Protein AF-A0A087UDL0-F1 (afdb_monomer_lite)

Foldseek 3Di:
DPPPPVVVVVVVVVVVVVVVVVVVVVPVPPPPPVPPDDDPVNVVVVVVLVVLLVVLLVVLVVVCVVDDLVVSLVVLVVVLVVLVVVLPDDDPDPVVNVVSVSNNVSSVVNNLVSLLVSLVVPDDPPCSCVSNVVVVVVVVVVVVVVVVVVVVVVVVVVVVVD

Structure (mmCIF, N/CA/C/O backbone):
data_AF-A0A087UDL0-F1
#
_entry.id   AF-A0A087UDL0-F1
#
loop_
_atom_site.group_PDB
_atom_site.id
_atom_site.type_symbol
_atom_site.label_atom_id
_atom_site.label_alt_id
_atom_site.label_comp_id
_atom_site.label_asym_id
_atom_site.label_entity_id
_atom_site.label_seq_id
_atom_site.pdbx_PDB_ins_code
_atom_site.Cartn_x
_atom_site.Cartn_y
_atom_site.Cartn_z
_atom_site.occupancy
_atom_site.B_iso_or_equiv
_atom_site.auth_seq_id
_atom_site.auth_comp_id
_atom_site.auth_asym_id
_atom_site.auth_atom_id
_atom_site.pdbx_PDB_model_num
ATOM 1 N N . MET A 1 1 ? 21.764 12.942 52.357 1.00 50.78 1 MET A N 1
ATOM 2 C CA . MET A 1 1 ? 22.623 12.146 51.448 1.00 50.78 1 MET A CA 1
ATOM 3 C C . MET A 1 1 ? 21.872 11.722 50.168 1.00 50.78 1 MET A C 1
ATOM 5 O O . MET A 1 1 ? 21.946 10.566 49.786 1.00 50.78 1 MET A O 1
ATOM 9 N N . LEU A 1 2 ? 21.151 12.624 49.479 1.00 52.97 2 LEU A N 1
ATOM 10 C CA . LEU A 1 2 ? 20.375 12.290 48.257 1.00 52.97 2 LEU A CA 1
ATOM 11 C C . LEU A 1 2 ? 20.671 13.213 47.058 1.00 52.97 2 LEU A C 1
ATOM 13 O O . LEU A 1 2 ? 20.045 13.107 46.009 1.00 52.97 2 LEU A O 1
ATOM 17 N N . THR A 1 3 ? 21.676 14.081 47.168 1.00 55.69 3 THR A N 1
ATOM 18 C CA . THR A 1 3 ? 22.076 15.005 46.101 1.00 55.69 3 THR A CA 1
ATOM 19 C C . THR A 1 3 ? 22.967 14.446 44.972 1.00 55.69 3 THR A C 1
ATOM 21 O O . THR A 1 3 ? 23.082 15.159 43.977 1.00 55.69 3 THR A O 1
ATOM 24 N N . PRO A 1 4 ? 23.555 13.222 44.983 1.00 55.09 4 PRO A N 1
ATOM 25 C CA . PRO A 1 4 ? 24.380 12.800 43.842 1.00 55.09 4 PRO A CA 1
ATOM 26 C C . PRO A 1 4 ? 23.596 12.193 42.656 1.00 55.09 4 PRO A C 1
ATOM 28 O O . PRO A 1 4 ? 24.140 12.128 41.556 1.00 55.09 4 PRO A O 1
ATOM 31 N N . LEU A 1 5 ? 22.329 11.778 42.817 1.00 55.06 5 LEU A N 1
ATOM 32 C CA . LEU A 1 5 ? 21.579 11.075 41.751 1.00 55.06 5 LEU A CA 1
ATOM 33 C C . LEU A 1 5 ? 20.960 12.000 40.686 1.00 55.06 5 LEU A C 1
ATOM 35 O O . LEU A 1 5 ? 20.881 11.623 39.518 1.00 55.06 5 LEU A O 1
ATOM 39 N N . ILE A 1 6 ? 20.590 13.234 41.042 1.00 56.34 6 ILE A N 1
ATOM 40 C CA . ILE A 1 6 ? 20.041 14.210 40.079 1.00 56.34 6 ILE A CA 1
ATOM 41 C C . ILE A 1 6 ? 21.145 14.748 39.147 1.00 56.34 6 ILE A C 1
ATOM 43 O O . ILE A 1 6 ? 20.889 15.046 37.978 1.00 56.34 6 ILE A O 1
ATOM 47 N N . ALA A 1 7 ? 22.398 14.794 39.617 1.00 55.59 7 ALA A N 1
ATOM 48 C CA . ALA A 1 7 ? 23.543 15.202 38.802 1.00 55.59 7 ALA A CA 1
ATOM 49 C C . ALA A 1 7 ? 23.859 14.192 37.678 1.00 55.59 7 ALA A C 1
ATOM 51 O O . ALA A 1 7 ? 24.141 14.594 36.551 1.00 55.59 7 ALA A O 1
ATOM 52 N N . GLN A 1 8 ? 23.739 12.885 37.942 1.00 56.81 8 GLN A N 1
ATOM 53 C CA . GLN A 1 8 ? 24.014 11.824 36.958 1.00 56.81 8 GLN A CA 1
ATOM 54 C C . GLN A 1 8 ? 22.934 11.732 35.860 1.00 56.81 8 GLN A C 1
ATOM 56 O O . GLN A 1 8 ? 23.250 11.476 34.696 1.00 56.81 8 GLN A O 1
ATOM 61 N N . GLY A 1 9 ? 21.667 12.011 36.193 1.00 56.41 9 GLY A N 1
ATOM 62 C CA . GLY A 1 9 ? 20.570 12.048 35.216 1.00 56.41 9 GLY A CA 1
ATOM 63 C C . GLY A 1 9 ? 20.725 13.165 34.174 1.00 56.41 9 GLY A C 1
ATOM 64 O O . GLY A 1 9 ? 20.527 12.930 32.979 1.00 56.41 9 GLY A O 1
ATOM 65 N N . ARG A 1 10 ? 21.166 14.363 34.596 1.00 54.00 10 ARG A N 1
ATOM 66 C CA . ARG A 1 10 ? 21.447 15.477 33.668 1.00 54.00 10 ARG A CA 1
ATOM 67 C C . ARG A 1 10 ? 22.642 15.202 32.763 1.00 54.00 10 ARG A C 1
ATOM 69 O O . ARG A 1 10 ? 22.602 15.623 31.615 1.00 54.00 10 ARG A O 1
ATOM 76 N N . LEU A 1 11 ? 23.663 14.476 33.224 1.00 55.88 11 LEU A N 1
ATOM 77 C CA . LEU A 1 11 ? 24.819 14.132 32.387 1.00 55.88 11 LEU A CA 1
ATOM 78 C C . LEU A 1 11 ? 24.466 13.102 31.306 1.00 55.88 11 LEU A C 1
ATOM 80 O O . LEU A 1 11 ? 24.912 13.242 30.169 1.00 55.88 11 LEU A O 1
ATOM 84 N N . LYS A 1 12 ? 23.608 12.116 31.610 1.00 58.50 12 LYS A N 1
ATOM 85 C CA . LYS A 1 12 ? 23.140 11.152 30.600 1.00 58.50 12 LYS A CA 1
ATOM 86 C C . LYS A 1 12 ? 22.236 11.820 29.564 1.00 58.50 12 LYS A C 1
ATOM 88 O O . LYS A 1 12 ? 22.389 11.555 28.375 1.00 58.50 12 LYS A O 1
ATOM 93 N N . SER A 1 13 ? 21.357 12.729 29.996 1.00 60.81 13 SER A N 1
ATOM 94 C CA . SER A 1 13 ? 20.557 13.542 29.077 1.00 60.81 13 SER A CA 1
ATOM 95 C C . SER A 1 13 ? 21.434 14.477 28.253 1.00 60.81 13 SER A C 1
ATOM 97 O O . SER A 1 13 ? 21.204 14.561 27.061 1.00 60.81 13 SER A O 1
ATOM 99 N N . ALA A 1 14 ? 22.452 15.117 28.841 1.00 60.94 14 ALA A N 1
ATOM 100 C CA . ALA A 1 14 ? 23.380 16.006 28.141 1.00 60.94 14 ALA A CA 1
ATOM 101 C C . ALA A 1 14 ? 24.215 15.267 27.088 1.00 60.94 14 ALA A C 1
ATOM 103 O O . ALA A 1 14 ? 24.332 15.752 25.974 1.00 60.94 14 ALA A O 1
ATOM 104 N N . ASN A 1 15 ? 24.721 14.063 27.378 1.00 66.38 15 ASN A N 1
ATOM 105 C CA . ASN A 1 15 ? 25.373 13.225 26.362 1.00 66.38 15 ASN A CA 1
ATOM 106 C C . ASN A 1 15 ? 24.384 12.723 25.301 1.00 66.38 15 ASN A C 1
ATOM 108 O O . ASN A 1 15 ? 24.763 12.540 24.148 1.00 66.38 15 ASN A O 1
ATOM 112 N N . THR A 1 16 ? 23.118 12.532 25.684 1.00 66.81 16 THR A N 1
ATOM 113 C CA . THR A 1 16 ? 22.048 12.133 24.766 1.00 66.81 16 THR A CA 1
ATOM 114 C C . THR A 1 16 ? 21.698 13.270 23.799 1.00 66.81 16 THR A C 1
ATOM 116 O O . THR A 1 16 ? 21.771 13.112 22.587 1.00 66.81 16 THR A O 1
ATOM 119 N N . VAL A 1 17 ? 21.410 14.467 24.312 1.00 66.56 17 VAL A N 1
ATOM 120 C CA . VAL A 1 17 ? 21.171 15.638 23.462 1.00 66.56 17 VAL A CA 1
ATOM 121 C C . VAL A 1 17 ? 22.422 16.061 22.708 1.00 66.56 17 VAL A C 1
ATOM 123 O O . VAL A 1 17 ? 22.288 16.496 21.581 1.00 66.56 17 VAL A O 1
ATOM 126 N N . ASN A 1 18 ? 23.630 15.870 23.243 1.00 65.94 18 ASN A N 1
ATOM 127 C CA . ASN A 1 18 ? 24.849 16.152 22.491 1.00 65.94 18 ASN A CA 1
ATOM 128 C C . ASN A 1 18 ? 25.040 15.185 21.322 1.00 65.94 18 ASN A C 1
ATOM 130 O O . ASN A 1 18 ? 25.526 15.636 20.297 1.00 65.94 18 ASN A O 1
ATOM 134 N N . TRP A 1 19 ? 24.653 13.902 21.398 1.00 61.12 19 TRP A N 1
ATOM 135 C CA . TRP A 1 19 ? 24.676 13.065 20.189 1.00 61.12 19 TRP A CA 1
ATOM 136 C C . TRP A 1 19 ? 23.570 13.459 19.210 1.00 61.12 19 TRP A C 1
ATOM 138 O O . TRP A 1 19 ? 23.852 13.512 18.025 1.00 61.12 19 TRP A O 1
ATOM 148 N N . PHE A 1 20 ? 22.367 13.822 19.672 1.00 62.16 20 PHE A N 1
ATOM 149 C CA . PHE A 1 20 ? 21.296 14.309 18.789 1.00 62.16 20 PHE A CA 1
ATOM 150 C C . PHE A 1 20 ? 21.641 15.647 18.111 1.00 62.16 20 PHE A C 1
ATOM 152 O O . PHE A 1 20 ? 21.410 15.810 16.914 1.00 62.16 20 PHE A O 1
ATOM 159 N N . LEU A 1 21 ? 22.224 16.597 18.847 1.00 64.00 21 LEU A N 1
ATOM 160 C CA . LEU A 1 21 ? 22.693 17.882 18.325 1.00 64.00 21 LEU A CA 1
ATOM 161 C C . LEU A 1 21 ? 23.908 17.683 17.414 1.00 64.00 21 LEU A C 1
ATOM 163 O O . LEU A 1 21 ? 23.943 18.266 16.344 1.00 64.00 21 LEU A O 1
ATOM 167 N N . ASN A 1 22 ? 24.841 16.786 17.752 1.00 61.44 22 ASN A N 1
ATOM 168 C CA . ASN A 1 22 ? 25.969 16.429 16.881 1.00 61.44 22 ASN A CA 1
ATOM 169 C C . ASN A 1 22 ? 25.519 15.620 15.646 1.00 61.44 22 ASN A C 1
ATOM 171 O O . ASN A 1 22 ? 26.208 15.638 14.637 1.00 61.44 22 ASN A O 1
ATOM 175 N N . THR A 1 23 ? 24.369 14.939 15.687 1.00 59.69 23 THR A N 1
ATOM 176 C CA . THR A 1 23 ? 23.722 14.318 14.515 1.00 59.69 23 THR A CA 1
ATOM 177 C C . THR A 1 23 ? 22.974 15.346 13.664 1.00 59.69 23 THR A C 1
ATOM 179 O O . THR A 1 23 ? 22.949 15.199 12.449 1.00 59.69 23 THR A O 1
ATOM 182 N N . SER A 1 24 ? 22.421 16.403 14.267 1.00 52.59 24 SER A N 1
ATOM 183 C CA . SER A 1 24 ? 21.773 17.495 13.524 1.00 52.59 24 SER A CA 1
ATOM 184 C C . SER A 1 24 ? 22.810 18.430 12.885 1.00 52.59 24 SER A C 1
ATOM 186 O O . SER A 1 24 ? 22.694 18.763 11.717 1.00 52.59 24 SER A O 1
ATOM 188 N N . GLU A 1 25 ? 23.890 18.767 13.598 1.00 55.75 25 GLU A N 1
ATOM 189 C CA . GLU A 1 25 ? 24.943 19.679 13.122 1.00 55.75 25 GLU A CA 1
ATOM 190 C C . GLU A 1 25 ? 25.930 18.998 12.151 1.00 55.75 25 GLU A C 1
ATOM 192 O O . GLU A 1 25 ? 26.425 19.632 11.219 1.00 55.75 25 GLU A O 1
ATOM 197 N N . LYS A 1 26 ? 26.154 17.675 12.261 1.00 41.91 26 LYS A N 1
ATOM 198 C CA . LYS A 1 26 ? 26.885 16.908 11.224 1.00 41.91 26 LYS A CA 1
ATOM 199 C C . LYS A 1 26 ? 26.074 16.647 9.953 1.00 41.91 26 LYS A C 1
ATOM 201 O O . LYS A 1 26 ? 26.639 16.134 8.984 1.00 41.91 26 LYS A O 1
ATOM 206 N N . ASN A 1 27 ? 24.808 17.054 9.924 1.00 50.81 27 ASN A N 1
ATOM 207 C CA . ASN A 1 27 ? 23.990 17.032 8.717 1.00 50.81 27 ASN A CA 1
ATOM 208 C C . ASN A 1 27 ? 23.892 18.384 7.998 1.00 50.81 27 ASN A C 1
ATOM 210 O O . ASN A 1 27 ? 23.297 18.425 6.931 1.00 50.81 27 ASN A O 1
ATOM 214 N N . ASP A 1 28 ? 24.566 19.437 8.480 1.00 51.72 28 ASP A N 1
ATOM 215 C CA . ASP A 1 28 ? 24.584 20.742 7.791 1.00 51.72 28 ASP A CA 1
ATOM 216 C C . ASP A 1 28 ? 25.938 21.088 7.134 1.00 51.72 28 ASP A C 1
ATOM 218 O O . ASP A 1 28 ? 26.093 22.129 6.496 1.00 51.72 28 ASP A O 1
ATOM 222 N N . THR A 1 29 ? 26.933 20.196 7.222 1.00 44.78 29 THR A N 1
ATOM 223 C CA . THR A 1 29 ? 28.183 20.267 6.423 1.00 44.78 29 THR A CA 1
ATOM 224 C C . THR A 1 29 ? 28.634 18.931 5.830 1.00 44.78 29 THR A C 1
ATOM 226 O O . THR A 1 29 ? 29.724 18.827 5.267 1.00 44.78 29 THR A O 1
ATOM 229 N N . SER A 1 30 ? 27.761 17.927 5.825 1.00 44.59 30 SER A N 1
ATOM 230 C CA . SER A 1 30 ? 27.640 17.140 4.607 1.00 44.59 30 SER A CA 1
ATOM 231 C C . SER A 1 30 ? 26.676 17.927 3.727 1.00 44.59 30 SER A C 1
ATOM 233 O O . SER A 1 30 ? 25.598 18.313 4.165 1.00 44.59 30 SER A O 1
ATOM 235 N N . LYS A 1 31 ? 27.025 18.182 2.462 1.00 44.44 31 LYS A N 1
ATOM 236 C CA . LYS A 1 31 ? 25.942 18.173 1.480 1.00 44.44 31 LYS A CA 1
ATOM 237 C C . LYS A 1 31 ? 25.208 16.874 1.775 1.00 44.44 31 LYS A C 1
ATOM 239 O O . LYS A 1 31 ? 25.882 15.845 1.739 1.00 44.44 31 LYS A O 1
ATOM 244 N N . GLU A 1 32 ? 23.911 16.878 2.059 1.00 42.50 32 GLU A N 1
ATOM 245 C CA . GLU A 1 32 ? 23.179 15.655 1.777 1.00 42.50 32 GLU A CA 1
ATOM 246 C C . GLU A 1 32 ? 23.545 15.328 0.318 1.00 42.50 32 GLU A C 1
ATOM 248 O O . GLU A 1 32 ? 23.268 16.149 -0.573 1.00 42.50 32 GLU A O 1
ATOM 253 N N . PRO A 1 33 ? 24.231 14.205 0.019 1.00 45.62 33 PRO A N 1
ATOM 254 C CA . PRO A 1 33 ? 24.500 13.846 -1.372 1.00 45.62 33 PRO A CA 1
ATOM 255 C C . PRO A 1 33 ? 23.180 13.620 -2.142 1.00 45.62 33 PRO A C 1
ATOM 257 O O . PRO A 1 33 ? 23.190 13.426 -3.351 1.00 45.62 33 PRO A O 1
ATOM 260 N N . CYS A 1 34 ? 22.048 13.710 -1.438 1.00 50.34 34 CYS A N 1
ATOM 261 C CA . CYS A 1 34 ? 20.682 13.481 -1.857 1.00 50.34 34 CYS A CA 1
ATOM 262 C C . CYS A 1 34 ? 19.977 14.712 -2.456 1.00 50.34 34 CYS A C 1
ATOM 264 O O . CYS A 1 34 ? 19.105 14.527 -3.292 1.00 50.34 34 CYS A O 1
ATOM 266 N N . LEU A 1 35 ? 20.315 15.955 -2.073 1.00 50.94 35 LEU A N 1
ATOM 267 C CA . LEU A 1 35 ? 19.614 17.158 -2.582 1.00 50.94 35 LEU A CA 1
ATOM 268 C C . LEU A 1 35 ? 20.460 17.996 -3.551 1.00 50.94 35 LEU A C 1
ATOM 270 O O . LEU A 1 35 ? 20.006 19.001 -4.087 1.00 50.94 35 LEU A O 1
ATOM 274 N N . SER A 1 36 ? 21.714 17.606 -3.785 1.00 51.53 36 SER A N 1
ATOM 275 C CA . SER A 1 36 ? 22.647 18.397 -4.596 1.00 51.53 36 SER A CA 1
ATOM 276 C C . SER A 1 36 ? 22.798 17.920 -6.045 1.00 51.53 36 SER A C 1
ATOM 278 O O . SER A 1 36 ? 23.593 18.494 -6.786 1.00 51.53 36 SER A O 1
ATOM 280 N N . SER A 1 37 ? 22.007 16.935 -6.485 1.00 54.94 37 SER A N 1
ATOM 281 C CA . SER A 1 37 ? 21.841 16.562 -7.902 1.00 54.94 37 SER A CA 1
ATOM 282 C C . SER A 1 37 ? 20.559 15.746 -8.151 1.00 54.94 37 SER A C 1
ATOM 284 O O . SER A 1 37 ? 20.602 14.801 -8.927 1.00 54.94 37 SER A O 1
ATOM 286 N N . MET A 1 38 ? 19.417 16.079 -7.527 1.00 52.53 38 MET A N 1
ATOM 287 C CA . MET A 1 38 ? 18.151 15.563 -8.072 1.00 52.53 38 MET A CA 1
ATOM 288 C C . MET A 1 38 ? 17.926 16.250 -9.412 1.00 52.53 38 MET A C 1
ATOM 290 O O . MET A 1 38 ? 17.785 17.475 -9.476 1.00 52.53 38 MET A O 1
ATOM 294 N N . SER A 1 39 ? 17.950 15.469 -10.487 1.00 76.38 39 SER A N 1
ATOM 295 C CA . SER A 1 39 ? 17.574 15.971 -11.803 1.00 76.38 39 SER A CA 1
ATOM 296 C C . SER A 1 39 ? 16.169 16.566 -11.705 1.00 76.38 39 SER A C 1
ATOM 298 O O . SER A 1 39 ? 15.308 16.012 -11.018 1.00 76.38 39 SER A O 1
ATOM 300 N N . GLN A 1 40 ? 15.907 17.682 -12.394 1.00 80.69 40 GLN A N 1
ATOM 301 C CA . GLN A 1 40 ? 14.570 18.289 -12.424 1.00 80.69 40 GLN A CA 1
ATOM 302 C C . GLN A 1 40 ? 13.495 17.240 -12.764 1.00 80.69 40 GLN A C 1
ATOM 304 O O . GLN A 1 40 ? 12.395 17.294 -12.225 1.00 80.69 40 GLN A O 1
ATOM 309 N N . ASN A 1 41 ? 13.847 16.244 -13.580 1.00 81.31 41 ASN A N 1
ATOM 310 C CA . ASN A 1 41 ? 12.970 15.143 -13.960 1.00 81.31 41 ASN A CA 1
ATOM 311 C C . ASN A 1 41 ? 12.654 14.198 -12.786 1.00 81.31 41 ASN A C 1
ATOM 313 O O . ASN A 1 41 ? 11.494 13.859 -12.590 1.00 81.31 41 ASN A O 1
ATOM 317 N N . GLU A 1 42 ? 13.636 13.842 -11.955 1.00 81.06 42 GLU A N 1
ATOM 318 C CA . GLU A 1 42 ? 13.430 12.967 -10.785 1.00 81.06 42 GLU A CA 1
ATOM 319 C C . GLU A 1 42 ? 12.540 13.639 -9.733 1.00 81.06 42 GLU A C 1
ATOM 321 O O . GLU A 1 42 ? 11.673 13.012 -9.126 1.00 81.06 42 GLU A O 1
ATOM 326 N N . PHE A 1 43 ? 12.708 14.950 -9.548 1.00 84.44 43 PHE A N 1
ATOM 327 C CA . PHE A 1 43 ? 11.839 15.723 -8.667 1.00 84.44 43 PHE A CA 1
ATOM 328 C C . PHE A 1 43 ? 10.402 15.793 -9.202 1.00 84.44 43 PHE A C 1
ATOM 330 O O . PHE A 1 43 ? 9.447 15.588 -8.449 1.00 84.44 43 PHE A O 1
ATOM 337 N N . ILE A 1 44 ? 10.239 16.041 -10.506 1.00 85.56 44 ILE A N 1
ATOM 338 C CA . ILE A 1 44 ? 8.929 16.066 -11.171 1.00 85.56 44 ILE A CA 1
ATOM 339 C C . ILE A 1 44 ? 8.230 14.706 -11.036 1.00 85.56 44 ILE A C 1
ATOM 341 O O . ILE A 1 44 ? 7.032 14.683 -10.781 1.00 85.56 44 ILE A O 1
ATOM 345 N N . GLU A 1 45 ? 8.940 13.582 -11.144 1.00 84.38 45 GLU A N 1
ATOM 346 C CA . GLU A 1 45 ? 8.361 12.236 -11.008 1.00 84.38 45 GLU A CA 1
ATOM 347 C C . GLU A 1 45 ? 7.837 11.948 -9.590 1.00 84.38 45 GLU A C 1
ATOM 349 O O . GLU A 1 45 ? 6.746 11.390 -9.416 1.00 84.38 45 GLU A O 1
ATOM 354 N N . ILE A 1 46 ? 8.565 12.383 -8.559 1.00 84.12 46 ILE A N 1
ATOM 355 C CA . ILE A 1 46 ? 8.134 12.249 -7.159 1.00 84.12 46 ILE A CA 1
ATOM 356 C C . ILE A 1 46 ? 6.929 13.148 -6.871 1.00 84.12 46 ILE A C 1
ATOM 358 O O . ILE A 1 46 ? 5.962 12.717 -6.231 1.00 84.12 46 ILE A O 1
ATOM 362 N N . LEU A 1 47 ? 6.955 14.388 -7.367 1.00 87.38 47 LEU A N 1
ATOM 363 C CA . LEU A 1 47 ? 5.819 15.302 -7.269 1.00 87.38 47 LEU A CA 1
ATOM 364 C C . LEU A 1 47 ? 4.594 14.787 -8.022 1.00 87.38 47 LEU A C 1
ATOM 366 O O . LEU A 1 47 ? 3.475 14.912 -7.524 1.00 87.38 47 LEU A O 1
ATOM 370 N N . TRP A 1 48 ? 4.799 14.212 -9.204 1.00 82.88 48 TRP A N 1
ATOM 371 C CA . TRP A 1 48 ? 3.746 13.637 -10.030 1.00 82.88 48 TRP A CA 1
ATOM 372 C C . TRP A 1 48 ? 3.056 12.490 -9.298 1.00 82.88 48 TRP A C 1
ATOM 374 O O . TRP A 1 48 ? 1.834 12.474 -9.175 1.00 82.88 48 TRP A O 1
ATOM 384 N N . THR A 1 49 ? 3.844 11.590 -8.714 1.00 82.25 49 THR A N 1
ATOM 385 C CA . THR A 1 49 ? 3.330 10.476 -7.911 1.00 82.25 49 THR A CA 1
ATOM 386 C C . THR A 1 49 ? 2.568 10.978 -6.678 1.00 82.25 49 THR A C 1
ATOM 388 O O . THR A 1 49 ? 1.471 10.507 -6.399 1.00 82.25 49 THR A O 1
ATOM 391 N N . SER A 1 50 ? 3.086 11.994 -5.981 1.00 85.50 50 SER A N 1
ATOM 392 C CA . SER A 1 50 ? 2.445 12.545 -4.773 1.00 85.50 50 SER A CA 1
ATOM 393 C C . SER A 1 50 ? 1.170 13.344 -5.082 1.00 85.50 50 SER A C 1
ATOM 395 O O . SER A 1 50 ? 0.210 13.319 -4.314 1.00 85.50 50 SER A O 1
ATOM 397 N N . SER A 1 51 ? 1.129 14.040 -6.224 1.00 85.31 51 SER A N 1
ATOM 398 C CA . SER A 1 51 ? -0.069 14.756 -6.689 1.00 85.31 51 SER A CA 1
ATOM 399 C C . SER A 1 51 ? -1.189 13.807 -7.081 1.00 85.31 51 SER A C 1
ATOM 401 O O . SER A 1 51 ? -2.352 14.174 -6.956 1.00 85.31 51 SER A O 1
ATOM 403 N N . LEU A 1 52 ? -0.854 12.606 -7.556 1.00 82.31 52 LEU A N 1
ATOM 404 C CA . LEU A 1 52 ? -1.829 11.579 -7.900 1.00 82.31 52 LEU A CA 1
ATOM 405 C C . LEU A 1 52 ? -2.367 10.843 -6.657 1.00 82.31 52 LEU A C 1
ATOM 407 O O . LEU A 1 52 ? -3.486 10.329 -6.702 1.00 82.31 52 LEU A O 1
ATOM 411 N N . ASP A 1 53 ? -1.633 10.814 -5.534 1.00 83.69 53 ASP A N 1
ATOM 412 C CA . ASP A 1 53 ? -2.083 10.164 -4.280 1.00 83.69 53 ASP A CA 1
ATOM 413 C C . ASP A 1 53 ? -3.357 10.807 -3.736 1.00 83.69 53 ASP A C 1
ATOM 415 O O . ASP A 1 53 ? -4.315 10.126 -3.358 1.00 83.69 53 ASP A O 1
ATOM 419 N N . PHE A 1 54 ? -3.405 12.133 -3.788 1.00 85.44 54 PHE A N 1
ATOM 420 C CA . PHE A 1 54 ? -4.529 12.914 -3.301 1.00 85.44 54 PHE A CA 1
ATOM 421 C C . PHE A 1 54 ? -5.869 12.629 -4.019 1.00 85.44 54 PHE A C 1
ATOM 423 O O . PHE A 1 54 ? -6.857 12.354 -3.336 1.00 85.44 54 PHE A O 1
ATOM 430 N N . PRO A 1 55 ? -5.968 12.636 -5.365 1.00 82.38 55 PRO A N 1
ATOM 431 C CA . PRO A 1 55 ? -7.228 12.378 -6.058 1.00 82.38 55 PRO A CA 1
ATOM 432 C C . PRO A 1 55 ? -7.736 10.945 -5.875 1.00 82.38 55 PRO A C 1
ATOM 434 O O . PRO A 1 55 ? -8.948 10.753 -5.766 1.00 82.38 55 PRO A O 1
ATOM 437 N N . GLY A 1 56 ? -6.846 9.947 -5.800 1.00 82.00 56 GLY A N 1
ATOM 438 C CA . GLY A 1 56 ? -7.243 8.562 -5.524 1.00 82.00 56 GLY A CA 1
ATOM 439 C C . GLY A 1 56 ? -7.868 8.413 -4.136 1.00 82.00 56 GLY A C 1
ATOM 440 O O . GLY A 1 56 ? -8.907 7.772 -3.978 1.00 82.00 56 GLY A O 1
ATOM 441 N N . PHE A 1 57 ? -7.284 9.086 -3.145 1.00 85.88 57 PHE A N 1
ATOM 442 C CA . PHE A 1 57 ? -7.786 9.091 -1.777 1.00 85.88 57 PHE A CA 1
ATOM 443 C C . PHE A 1 57 ? -9.136 9.813 -1.633 1.00 85.88 57 PHE A C 1
ATOM 445 O O . PHE A 1 57 ? -10.057 9.285 -1.011 1.00 85.88 57 PHE A O 1
ATOM 452 N N . VAL A 1 58 ? -9.299 10.979 -2.272 1.00 87.75 58 VAL A N 1
ATOM 453 C CA . VAL A 1 58 ? -10.576 11.719 -2.282 1.00 87.75 58 VAL A CA 1
ATOM 454 C C . VAL A 1 58 ? -11.693 10.886 -2.915 1.00 87.75 58 VAL A C 1
ATOM 456 O O . VAL A 1 58 ? -12.794 10.818 -2.370 1.00 87.75 58 VAL A O 1
ATOM 459 N N . MET A 1 59 ? -11.413 10.204 -4.031 1.00 84.69 59 MET A N 1
ATOM 460 C CA . MET A 1 59 ? -12.375 9.287 -4.654 1.00 84.69 59 MET A CA 1
ATOM 461 C C . MET A 1 59 ? -12.756 8.128 -3.728 1.00 84.69 59 MET A C 1
ATOM 463 O O . MET A 1 59 ? -13.922 7.735 -3.689 1.00 84.69 59 MET A O 1
ATOM 467 N N . PHE A 1 60 ? -11.803 7.596 -2.961 1.00 85.31 60 PHE A N 1
ATOM 468 C CA . PHE A 1 60 ? -12.062 6.515 -2.013 1.00 85.31 60 PHE A CA 1
ATOM 469 C C . PHE A 1 60 ? -12.938 6.962 -0.835 1.00 85.31 60 PHE A C 1
ATOM 471 O O . PHE A 1 60 ? -13.865 6.245 -0.462 1.00 85.31 60 PHE A O 1
ATOM 478 N N . ILE A 1 61 ? -12.699 8.161 -0.294 1.00 85.81 61 ILE A N 1
ATOM 479 C CA . ILE A 1 61 ? -13.559 8.767 0.733 1.00 85.81 61 ILE A CA 1
ATOM 480 C C . ILE A 1 61 ? -14.987 8.916 0.221 1.00 85.81 61 ILE A C 1
ATOM 482 O O . ILE A 1 61 ? -15.913 8.494 0.898 1.00 85.81 61 ILE A O 1
ATOM 486 N N . LEU A 1 62 ? -15.185 9.426 -0.996 1.00 85.06 62 LEU A N 1
ATOM 487 C CA . LEU A 1 62 ? -16.535 9.525 -1.550 1.00 85.06 62 LEU A CA 1
ATOM 488 C C . LEU A 1 62 ? -17.189 8.144 -1.670 1.00 85.06 62 LEU A C 1
ATOM 490 O O . LEU A 1 62 ? -18.366 7.999 -1.370 1.00 85.06 62 LEU A O 1
ATOM 494 N N . LEU A 1 63 ? -16.429 7.116 -2.055 1.00 83.88 63 LEU A N 1
ATOM 495 C CA . LEU A 1 63 ? -16.924 5.744 -2.160 1.00 83.88 63 LEU A CA 1
ATOM 496 C C . LEU A 1 63 ? -17.336 5.149 -0.797 1.00 83.88 63 LEU A C 1
ATOM 498 O O . LEU A 1 63 ? -18.263 4.336 -0.751 1.00 83.88 63 LEU A O 1
ATOM 502 N N . VAL A 1 64 ? -16.684 5.565 0.298 1.00 82.00 64 VAL A N 1
ATOM 503 C CA . VAL A 1 64 ? -17.000 5.128 1.671 1.00 82.00 64 VAL A CA 1
ATOM 504 C C . VAL A 1 64 ? -18.414 5.531 2.083 1.00 82.00 64 VAL A C 1
ATOM 506 O O . VAL A 1 64 ? -19.094 4.760 2.755 1.00 82.00 64 VAL A O 1
ATOM 509 N N . ASP A 1 65 ? -18.870 6.704 1.638 1.00 82.88 65 ASP A N 1
ATOM 510 C CA . ASP A 1 65 ? -20.165 7.268 2.025 1.00 82.88 65 ASP A CA 1
ATOM 511 C C . ASP A 1 65 ? -21.340 6.547 1.341 1.00 82.88 65 ASP A C 1
ATOM 513 O O . ASP A 1 65 ? -22.462 6.561 1.849 1.00 82.88 65 ASP A O 1
ATOM 517 N N . TYR A 1 66 ? -21.094 5.884 0.203 1.00 80.56 66 TYR A N 1
ATOM 518 C CA . TYR A 1 66 ? -22.124 5.182 -0.573 1.00 80.56 66 TYR A CA 1
ATOM 519 C C . TYR A 1 66 ? -22.237 3.680 -0.270 1.00 80.56 66 TYR A C 1
ATOM 521 O O . TYR A 1 66 ? -23.251 3.072 -0.618 1.00 80.56 66 TYR A O 1
ATOM 529 N N . ILE A 1 67 ? -21.215 3.050 0.319 1.00 79.31 67 ILE A N 1
ATOM 530 C CA . ILE A 1 67 ? -21.133 1.586 0.452 1.00 79.31 67 ILE A CA 1
ATOM 531 C C . ILE A 1 67 ? -21.207 1.160 1.922 1.00 79.31 67 ILE A C 1
ATOM 533 O O . ILE A 1 67 ? -20.484 1.660 2.777 1.00 79.31 67 ILE A O 1
ATOM 537 N N . ASP A 1 68 ? -22.034 0.150 2.209 1.00 77.75 68 ASP A N 1
ATOM 538 C CA . ASP A 1 68 ? -22.162 -0.435 3.547 1.00 77.75 68 ASP A CA 1
ATOM 539 C C . ASP A 1 68 ? -20.814 -0.881 4.150 1.00 77.75 68 ASP A C 1
ATOM 541 O O . ASP A 1 68 ? -20.013 -1.582 3.515 1.00 77.75 68 ASP A O 1
ATOM 545 N N . ARG A 1 69 ? -20.634 -0.585 5.445 1.00 69.69 69 ARG A N 1
ATOM 546 C CA . ARG A 1 69 ? -19.373 -0.703 6.207 1.00 69.69 69 ARG A CA 1
ATOM 547 C C . ARG A 1 69 ? -18.627 -2.041 6.081 1.00 69.69 69 ARG A C 1
ATOM 549 O O . ARG A 1 69 ? -17.403 -2.064 6.099 1.00 69.69 69 ARG A O 1
ATOM 556 N N . LYS A 1 70 ? -19.333 -3.172 5.945 1.00 76.06 70 LYS A N 1
ATOM 557 C CA . LYS A 1 70 ? -18.704 -4.509 5.820 1.00 76.06 70 LYS A CA 1
ATOM 558 C C . LYS A 1 70 ? -18.362 -4.890 4.382 1.00 76.06 70 LYS A C 1
ATOM 560 O O . LYS A 1 70 ? -17.417 -5.638 4.148 1.00 76.06 70 LYS A O 1
ATOM 565 N N . LYS A 1 71 ? -19.148 -4.407 3.418 1.00 81.31 71 LYS A N 1
ATOM 566 C CA . LYS A 1 71 ? -18.962 -4.744 2.002 1.00 81.31 71 LYS A CA 1
ATOM 567 C C . LYS A 1 71 ? -17.800 -3.973 1.406 1.00 81.31 71 LYS A C 1
ATOM 569 O O . LYS A 1 71 ? -17.076 -4.536 0.594 1.00 81.31 71 LYS A O 1
ATOM 574 N N . LEU A 1 72 ? -17.599 -2.735 1.854 1.00 86.00 72 LEU A N 1
ATOM 575 C CA . LEU A 1 72 ? -16.509 -1.895 1.382 1.00 86.00 72 LEU A CA 1
ATOM 576 C C . LEU A 1 72 ? -15.140 -2.545 1.619 1.00 86.00 72 LEU A C 1
ATOM 578 O O . LEU A 1 72 ? -14.333 -2.601 0.699 1.00 86.00 72 LEU A O 1
ATOM 582 N N . LEU A 1 73 ? -14.926 -3.107 2.813 1.00 83.94 73 LEU A N 1
ATOM 583 C CA . LEU A 1 73 ? -13.654 -3.725 3.191 1.00 83.94 73 LEU A CA 1
ATOM 584 C C . LEU A 1 73 ? -13.360 -4.990 2.369 1.00 83.94 73 LEU A C 1
ATOM 586 O O . LEU A 1 73 ? -12.239 -5.200 1.935 1.00 83.94 73 LEU A O 1
ATOM 590 N N . CYS A 1 74 ? -14.363 -5.822 2.076 1.00 87.31 74 CYS A N 1
ATOM 591 C CA . CYS A 1 74 ? -14.173 -6.952 1.155 1.00 87.31 74 CYS A CA 1
ATOM 592 C C . CYS A 1 74 ? -13.950 -6.494 -0.296 1.00 87.31 74 CYS A C 1
ATOM 594 O O . CYS A 1 74 ? -13.105 -7.048 -0.999 1.00 87.31 74 CYS A O 1
ATOM 596 N N . ALA A 1 75 ? -14.707 -5.496 -0.755 1.00 89.44 75 ALA A N 1
ATOM 597 C CA . ALA A 1 75 ? -14.629 -5.006 -2.127 1.00 89.44 75 ALA A CA 1
ATOM 598 C C . ALA A 1 75 ? -13.257 -4.401 -2.444 1.00 89.44 75 ALA A C 1
ATOM 600 O O . ALA A 1 75 ? -12.712 -4.635 -3.521 1.00 89.44 75 ALA A O 1
ATOM 601 N N . SER A 1 76 ? -12.670 -3.672 -1.501 1.00 88.00 76 SER A N 1
ATOM 602 C CA . SER A 1 76 ? -11.348 -3.087 -1.672 1.00 88.00 76 SER A CA 1
ATOM 603 C C . SER A 1 76 ? -10.228 -4.126 -1.754 1.00 88.00 76 SER A C 1
ATOM 605 O O . SER A 1 76 ? -9.351 -3.987 -2.606 1.00 88.00 76 SER A O 1
ATOM 607 N N . PHE A 1 77 ? -10.277 -5.204 -0.960 1.00 88.38 77 PHE A N 1
ATOM 608 C CA . PHE A 1 77 ? -9.335 -6.324 -1.092 1.00 88.38 77 PHE A CA 1
ATOM 609 C C . PHE A 1 77 ? -9.418 -6.985 -2.474 1.00 88.38 77 PHE A C 1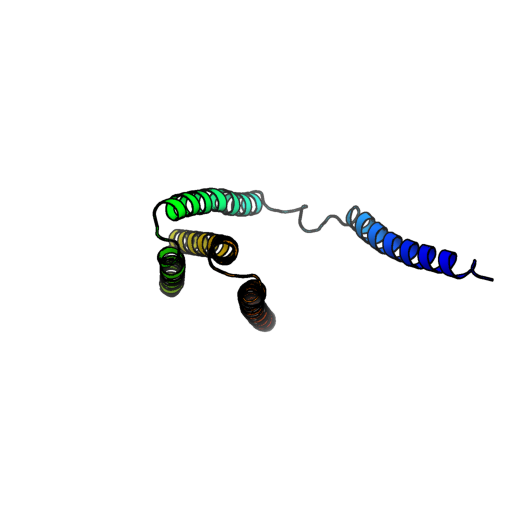
ATOM 611 O O . PHE A 1 77 ? -8.385 -7.306 -3.067 1.00 88.38 77 PHE A O 1
ATOM 618 N N . LEU A 1 78 ? -10.630 -7.144 -3.020 1.00 92.25 78 LEU A N 1
ATOM 619 C CA . LEU A 1 78 ? -10.820 -7.665 -4.377 1.00 92.25 78 LEU A CA 1
ATOM 620 C C . LEU A 1 78 ? -10.263 -6.714 -5.441 1.00 92.25 78 LEU A C 1
ATOM 622 O O . LEU A 1 78 ? -9.601 -7.171 -6.370 1.00 92.25 78 LEU A O 1
ATOM 626 N N . ILE A 1 79 ? -10.479 -5.403 -5.285 1.00 90.62 79 ILE A N 1
ATOM 627 C CA . ILE A 1 79 ? -9.917 -4.383 -6.179 1.00 90.62 79 ILE A CA 1
ATOM 628 C C . ILE A 1 79 ? -8.384 -4.474 -6.198 1.00 90.62 79 ILE A C 1
ATOM 630 O O . ILE A 1 79 ? -7.795 -4.552 -7.274 1.00 90.62 79 ILE A O 1
ATOM 634 N N . VAL A 1 80 ? -7.730 -4.524 -5.031 1.00 90.94 80 VAL A N 1
ATOM 635 C CA . VAL A 1 80 ? -6.260 -4.583 -4.945 1.00 90.94 80 VAL A CA 1
ATOM 636 C C . VAL A 1 80 ? -5.742 -5.872 -5.569 1.00 90.94 80 VAL A C 1
ATOM 638 O O . VAL A 1 80 ? -4.796 -5.838 -6.353 1.00 90.94 80 VAL A O 1
ATOM 641 N N . SER A 1 81 ? -6.387 -7.003 -5.276 1.00 91.94 81 SER A N 1
ATOM 642 C CA . SER A 1 81 ? -6.023 -8.291 -5.865 1.00 91.94 81 SER A CA 1
ATOM 643 C C . SER A 1 81 ? -6.113 -8.269 -7.393 1.00 91.94 81 SER A C 1
ATOM 645 O O . SER A 1 81 ? -5.214 -8.786 -8.055 1.00 91.94 81 SER A O 1
ATOM 647 N N . LEU A 1 82 ? -7.145 -7.631 -7.952 1.00 92.00 82 LEU A N 1
ATOM 648 C CA . LEU A 1 82 ? -7.310 -7.482 -9.395 1.00 92.00 82 LEU A CA 1
ATOM 649 C C . LEU A 1 82 ? -6.192 -6.627 -10.001 1.00 92.00 82 LEU A C 1
ATOM 651 O O . LEU A 1 82 ? -5.605 -7.031 -11.002 1.00 92.00 82 LEU A O 1
ATOM 655 N N . PHE A 1 83 ? -5.847 -5.491 -9.387 1.00 88.75 83 PHE A N 1
ATOM 656 C CA . PHE A 1 83 ? -4.755 -4.636 -9.869 1.00 88.75 83 PHE A CA 1
ATOM 657 C C . PHE A 1 83 ? -3.389 -5.333 -9.814 1.00 88.75 83 PHE A C 1
ATOM 659 O O . PHE A 1 83 ? -2.611 -5.228 -10.761 1.00 88.75 83 PHE A O 1
ATOM 666 N N . VAL A 1 84 ? -3.107 -6.087 -8.748 1.00 87.62 84 VAL A N 1
ATOM 667 C CA . VAL A 1 84 ? -1.862 -6.866 -8.627 1.00 87.62 84 VAL A CA 1
ATOM 668 C C . VAL A 1 84 ? -1.812 -7.992 -9.662 1.00 87.62 84 VAL A C 1
ATOM 670 O O . VAL A 1 84 ? -0.764 -8.227 -10.259 1.00 87.62 84 VAL A O 1
ATOM 673 N N . PHE A 1 85 ? -2.939 -8.656 -9.928 1.00 89.50 85 PHE A N 1
ATOM 674 C CA . PHE A 1 85 ? -3.021 -9.667 -10.982 1.00 89.50 85 PHE A CA 1
ATOM 675 C C . PHE A 1 85 ? -2.754 -9.068 -12.369 1.00 89.50 85 PHE A C 1
ATOM 677 O O . PHE A 1 85 ? -2.020 -9.651 -13.165 1.00 89.50 85 PHE A O 1
ATOM 684 N N . LEU A 1 86 ? -3.292 -7.875 -12.637 1.00 87.12 86 LEU A N 1
ATOM 685 C CA . LEU A 1 86 ? -3.078 -7.157 -13.894 1.00 87.12 86 LEU A CA 1
ATOM 686 C C . LEU A 1 86 ? -1.605 -6.794 -14.124 1.00 87.12 86 LEU A C 1
ATOM 688 O O . LEU A 1 86 ? -1.149 -6.793 -15.263 1.00 87.12 86 LEU A O 1
ATOM 692 N N . LEU A 1 87 ? -0.849 -6.544 -13.052 1.00 85.12 87 LEU A N 1
ATOM 693 C CA . LEU A 1 87 ? 0.584 -6.245 -13.117 1.00 85.12 87 LEU A CA 1
ATOM 694 C C . LEU A 1 87 ? 1.412 -7.461 -13.563 1.00 85.12 87 LEU A C 1
ATOM 696 O O . LEU A 1 87 ? 2.447 -7.296 -14.207 1.00 85.12 87 LEU A O 1
ATOM 700 N N . PHE A 1 88 ? 0.944 -8.677 -13.267 1.00 84.31 88 PHE A N 1
ATOM 701 C CA . PHE A 1 88 ? 1.630 -9.918 -13.639 1.00 84.31 88 PHE A CA 1
ATOM 702 C C . PHE A 1 88 ? 1.595 -10.196 -15.149 1.00 84.31 88 PHE A C 1
ATOM 704 O O . PHE A 1 88 ? 2.384 -10.995 -15.654 1.00 84.31 88 PHE A O 1
ATOM 711 N N . ILE A 1 89 ? 0.692 -9.541 -15.883 1.00 85.31 89 ILE A N 1
ATOM 712 C CA . ILE A 1 89 ? 0.626 -9.635 -17.339 1.00 85.31 89 ILE A CA 1
ATOM 713 C C . ILE A 1 89 ? 1.718 -8.725 -17.917 1.00 85.31 89 ILE A C 1
ATOM 715 O O . ILE A 1 89 ? 1.698 -7.520 -17.664 1.00 85.31 89 ILE A O 1
ATOM 719 N N . PRO A 1 90 ? 2.675 -9.254 -18.698 1.00 72.19 90 PRO A N 1
ATOM 720 C CA . PRO A 1 90 ? 3.681 -8.427 -19.344 1.00 72.19 90 PRO A CA 1
ATOM 721 C C . PRO A 1 90 ? 3.017 -7.592 -20.447 1.00 72.19 90 PRO A C 1
ATOM 723 O O . PRO A 1 90 ? 2.662 -8.108 -21.505 1.00 72.19 90 PRO A O 1
ATOM 726 N N . THR A 1 91 ? 2.834 -6.298 -20.197 1.00 73.25 91 THR A N 1
ATOM 727 C CA . THR A 1 91 ? 2.413 -5.317 -21.206 1.00 73.25 91 THR A CA 1
ATOM 728 C C . THR A 1 91 ? 3.575 -4.399 -21.562 1.00 73.25 91 THR A C 1
ATOM 730 O O . THR A 1 91 ? 4.250 -3.881 -20.681 1.00 73.25 91 THR A O 1
ATOM 733 N N . GLU A 1 92 ? 3.780 -4.145 -22.858 1.00 77.00 92 GLU A N 1
ATOM 734 C CA . GLU A 1 92 ? 4.848 -3.255 -23.356 1.00 77.00 92 GLU A CA 1
ATOM 735 C C . GLU A 1 92 ? 4.604 -1.769 -23.017 1.00 77.00 92 GLU A C 1
ATOM 737 O O . GLU A 1 92 ? 5.505 -0.934 -23.091 1.00 77.00 92 GLU A O 1
ATOM 742 N N . ASN A 1 93 ? 3.384 -1.426 -22.595 1.00 82.38 93 ASN A N 1
ATOM 743 C CA . ASN A 1 93 ? 2.980 -0.060 -22.285 1.00 82.38 93 ASN A CA 1
ATOM 744 C C . ASN A 1 93 ? 3.351 0.331 -20.846 1.00 82.38 93 ASN A C 1
ATOM 746 O O . ASN A 1 93 ? 2.566 0.142 -19.915 1.00 82.38 93 ASN A O 1
ATOM 750 N N . VAL A 1 94 ? 4.511 0.970 -20.684 1.00 81.88 94 VAL A N 1
ATOM 751 C CA . VAL A 1 94 ? 5.025 1.476 -19.394 1.00 81.88 94 VAL A CA 1
ATOM 752 C C . VAL A 1 94 ? 4.018 2.392 -18.677 1.00 81.88 94 VAL A C 1
ATOM 754 O O . VAL A 1 94 ? 3.827 2.279 -17.468 1.00 81.88 94 VAL A O 1
ATOM 757 N N . THR A 1 95 ? 3.303 3.250 -19.413 1.00 82.75 95 THR A N 1
ATOM 758 C CA . THR A 1 95 ? 2.280 4.149 -18.847 1.00 82.75 95 THR A CA 1
ATOM 759 C C . THR A 1 95 ? 1.132 3.398 -18.170 1.00 82.75 95 THR A C 1
ATOM 761 O O . THR A 1 95 ? 0.651 3.838 -17.127 1.00 82.75 95 THR A O 1
ATOM 764 N N . ALA A 1 96 ? 0.699 2.264 -18.730 1.00 82.25 96 ALA A N 1
ATOM 765 C CA . ALA A 1 96 ? -0.377 1.469 -18.145 1.00 82.25 96 ALA A CA 1
ATOM 766 C C . ALA A 1 96 ? 0.083 0.816 -16.833 1.00 82.25 96 ALA A C 1
ATOM 768 O O . ALA A 1 96 ? -0.613 0.909 -15.824 1.00 82.25 96 ALA A O 1
ATOM 769 N N . HIS A 1 97 ? 1.297 0.252 -16.817 1.00 84.00 97 HIS A N 1
ATOM 770 C CA . HIS A 1 97 ? 1.902 -0.327 -15.612 1.00 84.00 97 HIS A CA 1
ATOM 771 C C . HIS A 1 97 ? 2.051 0.694 -14.481 1.00 84.00 97 HIS A C 1
ATOM 773 O O . HIS A 1 97 ? 1.683 0.401 -13.344 1.00 84.00 97 HIS A O 1
ATOM 779 N N . ILE A 1 98 ? 2.533 1.902 -14.790 1.00 85.62 98 ILE A N 1
ATOM 780 C CA . ILE A 1 98 ? 2.664 2.987 -13.806 1.00 85.62 98 ILE A CA 1
ATOM 781 C C . ILE A 1 98 ? 1.290 3.387 -13.255 1.00 85.62 98 ILE A C 1
ATOM 783 O O . ILE A 1 98 ? 1.139 3.532 -12.044 1.00 85.62 98 ILE A O 1
ATOM 787 N N . GLY A 1 99 ? 0.274 3.503 -14.116 1.00 85.06 99 GLY A N 1
ATOM 788 C CA . GLY A 1 99 ? -1.096 3.793 -13.690 1.00 85.06 99 GLY A CA 1
ATOM 789 C C . GLY A 1 99 ? -1.667 2.731 -12.742 1.00 85.06 99 GLY A C 1
ATOM 790 O O . GLY A 1 99 ? -2.248 3.072 -11.714 1.00 85.06 99 GLY A O 1
ATOM 791 N N . PHE A 1 100 ? -1.456 1.443 -13.030 1.00 87.56 100 PHE A N 1
ATOM 792 C CA . PHE A 1 100 ? -1.933 0.355 -12.168 1.00 87.56 100 PHE A CA 1
ATOM 793 C C . PHE A 1 100 ? -1.208 0.296 -10.823 1.00 87.56 100 PHE A C 1
ATOM 795 O O . PHE A 1 100 ? -1.859 0.127 -9.792 1.00 87.56 100 PHE A O 1
ATOM 802 N N . LEU A 1 101 ? 0.115 0.483 -10.813 1.00 87.81 101 LEU A N 1
ATOM 803 C CA . LEU A 1 101 ? 0.910 0.600 -9.585 1.00 87.81 101 LEU A CA 1
ATOM 804 C C . LEU A 1 101 ? 0.413 1.747 -8.705 1.00 87.81 101 LEU A C 1
ATOM 806 O O . LEU A 1 101 ? 0.262 1.598 -7.492 1.00 87.81 101 LEU A O 1
ATOM 810 N N . PHE A 1 102 ? 0.120 2.875 -9.343 1.00 87.06 102 PHE A N 1
ATOM 811 C CA . PHE A 1 102 ? -0.379 4.067 -8.692 1.00 87.06 102 PHE A CA 1
ATOM 812 C C . PHE A 1 102 ? -1.764 3.838 -8.045 1.00 87.06 102 PHE A C 1
ATOM 814 O O . PHE A 1 102 ? -1.976 4.125 -6.861 1.00 87.06 102 PHE A O 1
ATOM 821 N N . CYS A 1 103 ? -2.696 3.222 -8.779 1.00 87.38 103 CYS A N 1
ATOM 822 C CA . CYS A 1 103 ? -4.000 2.825 -8.241 1.00 87.38 103 CYS A CA 1
ATOM 823 C C . CYS A 1 103 ? -3.878 1.800 -7.103 1.00 87.38 103 CYS A C 1
ATOM 825 O O . CYS A 1 103 ? -4.540 1.939 -6.078 1.00 87.38 103 CYS A O 1
ATOM 827 N N . ALA A 1 104 ? -3.017 0.789 -7.237 1.00 90.19 104 ALA A N 1
ATOM 828 C CA . ALA A 1 104 ? -2.833 -0.216 -6.193 1.00 90.19 104 ALA A CA 1
ATOM 829 C C . ALA A 1 104 ? -2.309 0.412 -4.890 1.00 90.19 104 ALA A C 1
ATOM 831 O O . ALA A 1 104 ? -2.860 0.155 -3.819 1.00 90.19 104 ALA A O 1
ATOM 832 N N . LYS A 1 105 ? -1.296 1.285 -4.983 1.00 88.31 105 LYS A N 1
ATOM 833 C CA . LYS A 1 105 ? -0.721 2.020 -3.845 1.00 88.31 105 LYS A CA 1
ATOM 834 C C . LYS A 1 105 ? -1.784 2.823 -3.093 1.00 88.31 105 LYS A C 1
ATOM 836 O O . LYS A 1 105 ? -1.885 2.698 -1.875 1.00 88.31 105 LYS A O 1
ATOM 841 N N . THR A 1 106 ? -2.568 3.634 -3.801 1.00 89.56 106 THR A N 1
ATOM 842 C CA . THR A 1 106 ? -3.577 4.503 -3.168 1.00 89.56 106 THR A CA 1
ATOM 843 C C . THR A 1 106 ? -4.663 3.703 -2.460 1.00 89.56 106 THR A C 1
ATOM 845 O O . THR A 1 106 ? -5.014 4.022 -1.323 1.00 89.56 106 THR A O 1
ATOM 848 N N . VAL A 1 107 ? -5.141 2.613 -3.071 1.00 89.62 107 VAL A N 1
ATOM 849 C CA . VAL A 1 107 ? -6.137 1.748 -2.428 1.00 89.62 107 VAL A CA 1
ATOM 850 C C . VAL A 1 107 ? -5.557 1.088 -1.181 1.00 89.62 107 VAL A C 1
ATOM 852 O O . VAL A 1 107 ? -6.224 1.084 -0.150 1.00 89.62 107 VAL A O 1
ATOM 855 N N . ILE A 1 108 ? -4.318 0.592 -1.233 1.00 90.56 108 ILE A N 1
ATOM 856 C CA . ILE A 1 108 ? -3.642 -0.001 -0.072 1.00 90.56 108 ILE A CA 1
ATOM 857 C C . ILE A 1 108 ? -3.573 1.001 1.090 1.00 90.56 108 ILE A C 1
ATOM 859 O O . ILE A 1 108 ? -4.013 0.670 2.186 1.00 90.56 108 ILE A O 1
ATOM 863 N N . VAL A 1 109 ? -3.109 2.235 0.851 1.00 89.38 109 VAL A N 1
ATOM 864 C CA . VAL A 1 109 ? -3.034 3.290 1.886 1.00 89.38 109 VAL A CA 1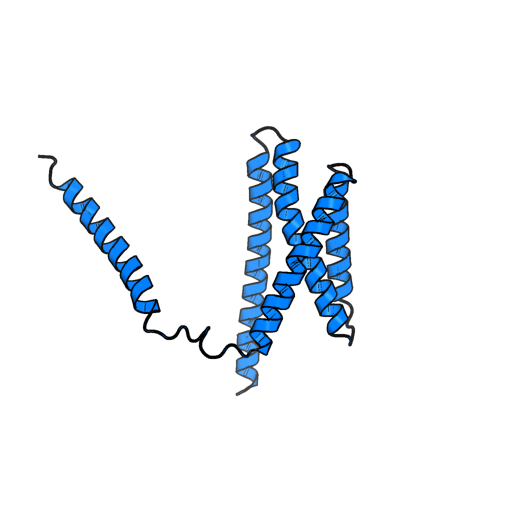
ATOM 865 C C . VAL A 1 109 ? -4.412 3.590 2.480 1.00 89.38 109 VAL A C 1
ATOM 867 O O . VAL A 1 109 ? -4.567 3.618 3.697 1.00 89.38 109 VAL A O 1
ATOM 870 N N . SER A 1 110 ? -5.433 3.722 1.633 1.00 88.62 110 SER A N 1
ATOM 871 C CA . SER A 1 110 ? -6.802 3.967 2.095 1.00 88.62 110 SER A CA 1
ATOM 872 C C . SER A 1 110 ? -7.388 2.811 2.920 1.00 88.62 110 SER A C 1
ATOM 874 O O . SER A 1 110 ? -8.205 3.051 3.807 1.00 88.62 110 SER A O 1
ATOM 876 N N . GLN A 1 111 ? -6.963 1.562 2.674 1.00 89.44 111 GLN A N 1
ATOM 877 C CA . GLN A 1 111 ? -7.414 0.414 3.465 1.00 89.44 111 GLN A CA 1
ATOM 878 C C . GLN A 1 111 ? -6.914 0.466 4.898 1.00 89.44 111 GLN A C 1
ATOM 880 O O . GLN A 1 111 ? -7.700 0.183 5.797 1.00 89.44 111 GLN A O 1
ATOM 885 N N . PHE A 1 112 ? -5.654 0.851 5.112 1.00 87.94 112 PHE A N 1
ATOM 886 C CA . PHE A 1 112 ? -5.093 0.979 6.458 1.00 87.94 112 PHE A CA 1
ATOM 887 C C . PHE A 1 112 ? -5.906 1.977 7.295 1.00 87.94 112 PHE A C 1
ATOM 889 O O . PHE A 1 112 ? -6.262 1.713 8.443 1.00 87.94 112 PHE A O 1
ATOM 896 N N . GLU A 1 113 ? -6.283 3.107 6.700 1.00 89.19 113 GLU A N 1
ATOM 897 C CA . GLU A 1 113 ? -7.103 4.117 7.375 1.00 89.19 113 GLU A CA 1
ATOM 898 C C . GLU A 1 113 ? -8.557 3.666 7.566 1.00 89.19 113 GLU A C 1
ATOM 900 O O . GLU A 1 113 ? -9.142 3.85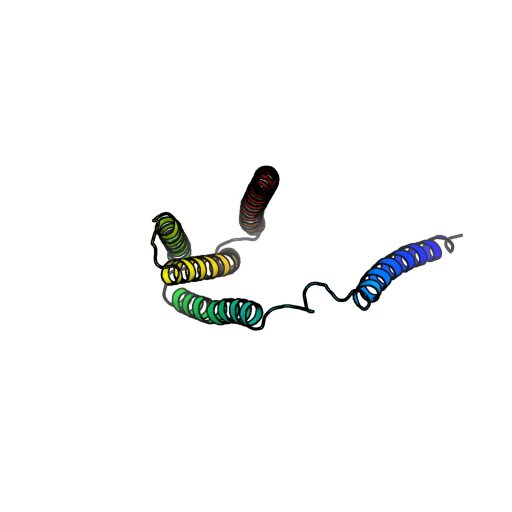8 8.637 1.00 89.19 113 GLU A O 1
ATOM 905 N N . LEU A 1 114 ? -9.139 3.003 6.563 1.00 87.25 114 LEU A N 1
ATOM 906 C CA . LEU A 1 114 ? -10.486 2.449 6.658 1.00 87.25 114 LEU A CA 1
ATOM 907 C C . LEU A 1 114 ? -10.578 1.353 7.723 1.00 87.25 114 LEU A C 1
ATOM 909 O O . LEU A 1 114 ? -11.587 1.266 8.418 1.00 87.25 114 LEU A O 1
ATOM 913 N N . LEU A 1 115 ? -9.549 0.520 7.876 1.00 87.81 115 LEU A N 1
ATOM 914 C CA . LEU A 1 115 ? -9.515 -0.542 8.875 1.00 87.81 115 LEU A CA 1
ATOM 915 C C . LEU A 1 115 ? -9.443 0.038 10.290 1.00 87.81 115 LEU A C 1
ATOM 917 O O . LEU A 1 115 ? -10.135 -0.456 11.184 1.00 87.81 115 LEU A O 1
ATOM 921 N N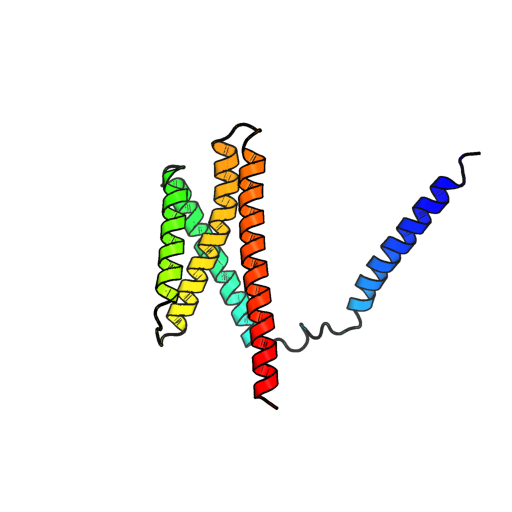 . LEU A 1 116 ? -8.701 1.132 10.485 1.00 86.19 116 LEU A N 1
ATOM 922 C CA . LEU A 1 116 ? -8.702 1.893 11.737 1.00 86.19 116 LEU A CA 1
ATOM 923 C C . LEU A 1 116 ? -10.099 2.452 12.058 1.00 86.19 116 LEU A C 1
ATOM 925 O O . LEU A 1 116 ? -10.571 2.314 13.192 1.00 86.19 116 LEU A O 1
ATOM 929 N N . LEU A 1 117 ? -10.796 3.008 11.062 1.00 86.50 117 LEU A N 1
ATOM 930 C CA . LEU A 1 117 ? -12.157 3.530 11.223 1.00 86.50 117 LEU A CA 1
ATOM 931 C C . LEU A 1 117 ? -13.178 2.412 11.492 1.00 86.50 117 LEU A C 1
ATOM 933 O O . LEU A 1 117 ? -13.937 2.475 12.459 1.00 86.50 117 LEU A O 1
ATOM 937 N N . ALA A 1 118 ? -13.150 1.339 10.702 1.00 83.69 118 ALA A N 1
ATOM 938 C CA . ALA A 1 118 ? -14.031 0.184 10.855 1.00 83.69 118 ALA A CA 1
ATOM 939 C C . ALA A 1 118 ? -13.833 -0.503 12.216 1.00 83.69 118 ALA A C 1
ATOM 941 O O . ALA A 1 118 ? -14.797 -0.960 12.840 1.00 83.69 118 ALA A O 1
ATOM 942 N N . THR A 1 119 ? -12.595 -0.528 12.717 1.00 83.50 119 THR A N 1
ATOM 943 C CA . THR A 1 119 ? -12.263 -1.037 14.052 1.00 83.50 119 THR A CA 1
ATOM 944 C C . THR A 1 119 ? -12.854 -0.155 15.158 1.00 83.50 119 THR A C 1
ATOM 946 O O . THR A 1 119 ? -13.353 -0.670 16.165 1.00 83.50 119 THR A O 1
ATOM 949 N N . ALA A 1 120 ? -12.866 1.168 14.964 1.00 80.81 120 ALA A N 1
ATOM 950 C CA . ALA A 1 120 ? -13.479 2.119 15.889 1.00 80.81 120 ALA A CA 1
ATOM 951 C C . ALA A 1 120 ? -15.018 2.047 15.915 1.00 80.81 120 ALA A C 1
ATOM 953 O O . ALA A 1 120 ? -15.619 2.322 16.955 1.00 80.81 120 ALA A O 1
ATOM 954 N N . GLU A 1 121 ? -15.646 1.650 14.810 1.00 78.81 121 GLU A N 1
ATOM 955 C CA . GLU A 1 121 ? -17.106 1.603 14.663 1.00 78.81 121 GLU A CA 1
ATOM 956 C C . GLU A 1 121 ? -17.727 0.254 15.039 1.00 78.81 121 GLU A C 1
ATOM 958 O O . GLU A 1 121 ? -18.867 0.210 15.496 1.00 78.81 121 GLU A O 1
ATOM 963 N N . THR A 1 122 ? -16.994 -0.850 14.859 1.00 68.69 122 THR A N 1
ATOM 964 C CA . THR A 1 122 ? -17.572 -2.203 14.955 1.00 68.69 122 THR A CA 1
ATOM 965 C C . THR A 1 122 ? -17.253 -2.919 16.273 1.00 68.69 122 THR A C 1
ATOM 967 O O . THR A 1 122 ? -17.990 -3.832 16.644 1.00 68.69 122 THR A O 1
ATOM 970 N N . TYR A 1 123 ? -16.190 -2.538 17.001 1.00 54.41 123 TYR A N 1
ATOM 971 C CA . TYR A 1 123 ? -15.646 -3.381 18.081 1.00 54.41 123 TYR A CA 1
ATOM 972 C C . TYR A 1 123 ? -15.553 -2.728 19.476 1.00 54.41 123 TYR A C 1
ATOM 974 O O . TYR A 1 123 ? -15.156 -1.558 19.578 1.00 54.41 123 TYR A O 1
ATOM 982 N N . PRO A 1 124 ? -15.824 -3.500 20.558 1.00 58.22 124 PRO A N 1
ATOM 983 C CA . PRO A 1 124 ? -15.443 -3.173 21.936 1.00 58.22 124 PRO A CA 1
ATOM 984 C C . PRO A 1 124 ? -13.916 -3.269 22.136 1.00 58.22 124 PRO A C 1
ATOM 986 O O . PRO A 1 124 ? -13.196 -3.838 21.317 1.00 58.22 124 PRO A O 1
ATOM 989 N N . THR A 1 125 ? -13.399 -2.690 23.223 1.00 67.12 125 THR A N 1
ATOM 990 C CA . THR A 1 125 ? -11.964 -2.419 23.455 1.00 67.12 125 THR A CA 1
ATOM 991 C C . THR A 1 125 ? -11.031 -3.639 23.473 1.00 67.12 125 THR A C 1
ATOM 993 O O . THR A 1 125 ? -9.823 -3.444 23.362 1.00 67.12 125 THR A O 1
ATOM 996 N N . THR A 1 126 ? -11.541 -4.872 23.564 1.00 69.31 126 THR A N 1
ATOM 997 C CA . THR A 1 126 ? -10.714 -6.092 23.629 1.00 69.31 126 THR A CA 1
ATOM 998 C C . THR A 1 126 ? -10.143 -6.519 22.275 1.00 69.31 126 THR A C 1
ATOM 1000 O O . THR A 1 126 ? -8.990 -6.931 22.213 1.00 69.31 126 THR A O 1
ATOM 1003 N N . GLU A 1 127 ? -10.884 -6.339 21.178 1.00 78.69 127 GLU A N 1
ATOM 1004 C CA . GLU A 1 127 ? -10.485 -6.869 19.860 1.00 78.69 127 GLU A CA 1
ATOM 1005 C C . GLU A 1 127 ? -9.778 -5.832 18.966 1.00 78.69 127 GLU A C 1
ATOM 1007 O O . GLU A 1 127 ? -9.230 -6.163 17.915 1.00 78.69 127 GLU A O 1
ATOM 1012 N N . ARG A 1 128 ? -9.751 -4.553 19.370 1.00 83.31 128 ARG A N 1
ATOM 1013 C CA . ARG A 1 128 ? -9.161 -3.479 18.545 1.00 83.31 128 ARG A CA 1
ATOM 1014 C C . ARG A 1 128 ? -7.650 -3.610 18.396 1.00 83.31 128 ARG A C 1
ATOM 1016 O O . ARG A 1 128 ? -7.113 -3.436 17.307 1.00 83.31 128 ARG A O 1
ATOM 1023 N N . GLY A 1 129 ? -6.968 -3.908 19.502 1.00 86.69 129 GLY A N 1
ATOM 1024 C CA . GLY A 1 129 ? -5.508 -4.000 19.526 1.00 86.69 129 GLY A CA 1
ATOM 1025 C C . GLY A 1 129 ? -4.982 -5.176 18.708 1.00 86.69 129 GLY A C 1
ATOM 1026 O O . GLY A 1 129 ? -3.953 -5.045 18.049 1.00 86.69 129 GLY A O 1
ATOM 1027 N N . ILE A 1 130 ? -5.707 -6.302 18.699 1.00 90.06 130 ILE A N 1
ATOM 1028 C CA . ILE A 1 130 ? -5.290 -7.486 17.942 1.00 90.06 130 ILE A CA 1
ATOM 1029 C C . ILE A 1 130 ? -5.417 -7.269 16.431 1.00 90.06 130 ILE A C 1
ATOM 1031 O O . ILE A 1 130 ? -4.526 -7.689 15.702 1.00 90.06 130 ILE A O 1
ATOM 1035 N N . ALA A 1 131 ? -6.457 -6.573 15.956 1.00 86.94 131 ALA A N 1
ATOM 1036 C CA . ALA A 1 131 ? -6.670 -6.341 14.527 1.00 86.94 131 ALA A CA 1
ATOM 1037 C C . ALA A 1 131 ? -5.551 -5.476 13.927 1.00 86.94 131 ALA A C 1
ATOM 1039 O O . ALA A 1 131 ? -4.893 -5.885 12.972 1.00 86.94 131 ALA A O 1
ATOM 1040 N N . ILE A 1 132 ? -5.274 -4.332 14.560 1.00 89.19 132 ILE A N 1
ATOM 1041 C CA . ILE A 1 132 ? -4.206 -3.412 14.140 1.00 89.19 132 ILE A CA 1
ATOM 1042 C C . ILE A 1 132 ? -2.831 -4.083 14.297 1.00 89.19 132 ILE A C 1
ATOM 1044 O O . ILE A 1 132 ? -1.959 -3.949 13.441 1.00 89.19 132 ILE A O 1
ATOM 1048 N N . GLY A 1 133 ? -2.634 -4.855 15.371 1.00 91.81 133 GLY A N 1
ATOM 1049 C CA . GLY A 1 133 ? -1.393 -5.597 15.595 1.00 91.81 133 GLY A CA 1
ATOM 1050 C C . GLY A 1 133 ? -1.109 -6.637 14.506 1.00 91.81 133 GLY A C 1
ATOM 1051 O O . GLY A 1 133 ? 0.020 -6.720 14.024 1.00 91.81 133 GLY A O 1
ATOM 1052 N N . VAL A 1 134 ? -2.123 -7.403 14.088 1.00 91.88 134 VAL A N 1
ATOM 1053 C CA . VAL A 1 134 ? -2.005 -8.408 13.015 1.00 91.88 134 VAL A CA 1
ATOM 1054 C C . VAL A 1 134 ? -1.715 -7.751 11.666 1.00 91.88 134 VAL A C 1
ATOM 1056 O O . VAL A 1 134 ? -0.861 -8.235 10.921 1.00 91.88 134 VAL A O 1
ATOM 1059 N N . GLU A 1 135 ? -2.378 -6.639 11.360 1.00 88.94 135 GLU A N 1
ATOM 1060 C CA . GLU A 1 135 ? -2.160 -5.880 10.128 1.00 88.94 135 GLU A CA 1
ATOM 1061 C C .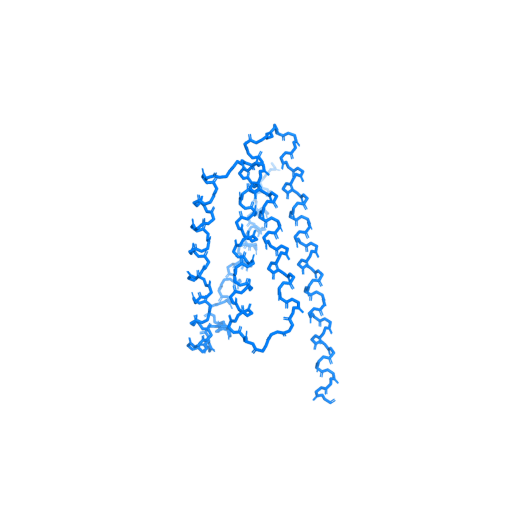 GLU A 1 135 ? -0.712 -5.380 10.018 1.00 88.94 135 GLU A C 1
ATOM 1063 O O . GLU A 1 135 ? -0.015 -5.699 9.052 1.00 88.94 135 GLU A O 1
ATOM 1068 N N . VAL A 1 136 ? -0.226 -4.665 11.037 1.00 91.75 136 VAL A N 1
ATOM 1069 C CA . VAL A 1 136 ? 1.137 -4.112 11.049 1.00 91.75 136 VAL A CA 1
ATOM 1070 C C . VAL A 1 136 ? 2.186 -5.225 11.040 1.00 91.75 136 VAL A C 1
ATOM 1072 O O . VAL A 1 136 ? 3.190 -5.119 10.335 1.00 91.75 136 VAL A O 1
ATOM 1075 N N . ALA A 1 137 ? 1.959 -6.319 11.775 1.00 95.12 137 ALA A N 1
ATOM 1076 C CA . ALA A 1 137 ? 2.857 -7.472 11.751 1.00 95.12 137 ALA A CA 1
ATOM 1077 C C . ALA A 1 137 ? 2.968 -8.084 10.343 1.00 95.12 137 ALA A C 1
ATOM 1079 O O . ALA A 1 137 ? 4.074 -8.376 9.885 1.00 95.12 137 ALA A O 1
ATOM 1080 N N . THR A 1 138 ? 1.842 -8.223 9.639 1.00 92.44 138 THR A N 1
ATOM 1081 C CA . THR A 1 138 ? 1.795 -8.784 8.279 1.00 92.44 138 THR A CA 1
ATOM 1082 C C . THR A 1 138 ? 2.445 -7.845 7.261 1.00 92.44 138 THR A C 1
ATOM 1084 O O . THR A 1 138 ? 3.249 -8.292 6.441 1.00 92.44 138 THR A O 1
ATOM 1087 N N . PHE A 1 139 ? 2.164 -6.540 7.341 1.00 91.56 139 PHE A N 1
ATOM 1088 C CA . PHE A 1 139 ? 2.793 -5.526 6.492 1.00 91.56 139 PHE A CA 1
ATOM 1089 C C . PHE A 1 139 ? 4.317 -5.522 6.652 1.00 91.56 139 PHE A C 1
ATOM 1091 O O . PHE A 1 139 ? 5.047 -5.611 5.664 1.00 91.56 139 PHE A O 1
ATOM 1098 N N . ASN A 1 140 ? 4.802 -5.499 7.895 1.00 93.12 140 ASN A N 1
ATOM 1099 C CA . ASN A 1 140 ? 6.233 -5.510 8.179 1.00 93.12 140 ASN A CA 1
ATOM 1100 C C . ASN A 1 140 ? 6.906 -6.798 7.691 1.00 93.12 140 ASN A C 1
ATOM 1102 O O . ASN A 1 140 ? 8.009 -6.740 7.149 1.00 93.12 140 ASN A O 1
ATOM 1106 N N . ALA A 1 141 ? 6.253 -7.955 7.834 1.00 96.38 141 ALA A N 1
ATOM 1107 C CA . ALA A 1 141 ? 6.776 -9.216 7.313 1.00 96.38 141 ALA A CA 1
ATOM 1108 C C . ALA A 1 141 ? 6.939 -9.183 5.783 1.00 96.38 141 ALA A C 1
ATOM 1110 O O . ALA A 1 141 ? 7.986 -9.580 5.267 1.00 96.38 141 ALA A O 1
ATOM 1111 N N . GLY A 1 142 ? 5.939 -8.662 5.063 1.00 90.56 142 GLY A N 1
ATOM 1112 C CA . GLY A 1 142 ? 5.989 -8.503 3.608 1.00 90.56 142 GLY A CA 1
ATOM 1113 C C . GLY A 1 142 ? 7.060 -7.509 3.154 1.00 90.56 142 GLY A C 1
ATOM 1114 O O . GLY A 1 142 ? 7.840 -7.816 2.252 1.00 90.56 142 GLY A O 1
ATOM 1115 N N . PHE A 1 143 ? 7.148 -6.355 3.822 1.00 91.06 143 PHE A N 1
ATOM 1116 C CA . PHE A 1 143 ? 8.189 -5.356 3.586 1.00 91.06 143 PHE A CA 1
ATOM 1117 C C . PHE A 1 143 ? 9.577 -5.988 3.733 1.00 91.06 143 PHE A C 1
ATOM 1119 O O . PHE A 1 143 ? 10.336 -6.025 2.769 1.00 91.06 143 PHE A O 1
ATOM 1126 N N . LEU A 1 144 ? 9.888 -6.577 4.892 1.00 96.25 144 LEU A N 1
ATOM 1127 C CA . LEU A 1 144 ? 11.200 -7.177 5.149 1.00 96.25 144 LEU A CA 1
ATOM 1128 C C . LEU A 1 144 ? 11.565 -8.237 4.105 1.00 96.25 144 LEU A C 1
ATOM 1130 O O . LEU A 1 144 ? 12.677 -8.205 3.579 1.00 96.25 144 LEU A O 1
ATOM 1134 N N . ALA A 1 145 ? 10.634 -9.129 3.756 1.00 95.88 145 ALA A N 1
ATOM 1135 C CA . ALA A 1 145 ? 10.860 -10.137 2.723 1.00 95.88 145 ALA A CA 1
ATOM 1136 C C . ALA A 1 145 ? 11.238 -9.506 1.370 1.00 95.88 145 ALA A C 1
ATOM 1138 O O . ALA A 1 145 ? 12.210 -9.935 0.747 1.00 95.88 145 ALA A O 1
ATOM 1139 N N . GLY A 1 146 ? 10.533 -8.450 0.949 1.00 93.06 146 GLY A N 1
ATOM 1140 C CA . GLY A 1 146 ? 10.855 -7.704 -0.270 1.00 93.06 146 GLY A CA 1
ATOM 1141 C C . GLY A 1 146 ? 12.247 -7.066 -0.233 1.00 93.06 146 GLY A C 1
ATOM 1142 O O . GLY A 1 146 ? 13.017 -7.225 -1.181 1.00 93.06 146 GLY A O 1
ATOM 1143 N N . PHE A 1 147 ? 12.611 -6.412 0.876 1.00 93.19 147 PHE A N 1
ATOM 1144 C CA . PHE A 1 147 ? 13.943 -5.813 1.044 1.00 93.19 147 PHE A CA 1
ATOM 1145 C C . PHE A 1 147 ? 15.066 -6.853 0.990 1.00 93.19 147 PHE A C 1
ATOM 1147 O O . PHE A 1 147 ? 16.088 -6.611 0.349 1.00 93.19 147 PHE A O 1
ATOM 1154 N N . TYR A 1 148 ? 14.877 -8.027 1.597 1.00 95.31 148 TYR A N 1
ATOM 1155 C CA . TYR A 1 148 ? 15.865 -9.108 1.538 1.00 95.31 148 TYR A CA 1
ATOM 1156 C C . TYR A 1 148 ? 16.061 -9.648 0.120 1.00 95.31 148 TYR A C 1
ATOM 1158 O O . TYR A 1 148 ? 17.202 -9.838 -0.303 1.00 95.31 148 TYR A O 1
ATOM 1166 N N . ILE A 1 149 ? 14.975 -9.868 -0.628 1.00 95.00 149 ILE A N 1
ATOM 1167 C CA . ILE A 1 149 ? 15.051 -10.344 -2.018 1.00 95.00 149 ILE A CA 1
ATOM 1168 C C . ILE A 1 149 ? 15.761 -9.305 -2.891 1.00 95.00 149 ILE A C 1
ATOM 1170 O O . ILE A 1 149 ? 16.671 -9.656 -3.641 1.00 95.00 149 ILE A O 1
ATOM 1174 N N . MET A 1 150 ? 15.399 -8.026 -2.755 1.00 90.56 150 MET A N 1
ATOM 1175 C CA . MET A 1 150 ? 16.026 -6.932 -3.500 1.00 90.56 150 MET A CA 1
ATOM 1176 C C . MET A 1 150 ? 17.527 -6.838 -3.210 1.00 90.56 150 MET A C 1
ATOM 1178 O O . MET A 1 150 ? 18.338 -6.751 -4.133 1.00 90.56 150 MET A O 1
ATOM 1182 N N . GLN A 1 151 ? 17.914 -6.923 -1.936 1.00 91.56 151 GLN A N 1
ATOM 1183 C CA . GLN A 1 151 ? 19.319 -6.912 -1.543 1.00 91.56 151 GLN A CA 1
ATOM 1184 C C . GLN A 1 151 ? 20.077 -8.110 -2.129 1.00 91.56 151 GLN A C 1
ATOM 1186 O O . GLN A 1 151 ? 21.181 -7.941 -2.642 1.00 91.56 151 GLN A O 1
ATOM 1191 N N . ALA A 1 152 ? 19.496 -9.312 -2.083 1.00 92.50 152 ALA A N 1
ATOM 1192 C CA . ALA A 1 152 ? 20.118 -10.519 -2.623 1.00 92.50 152 ALA A CA 1
ATOM 1193 C C . ALA A 1 152 ? 20.318 -10.438 -4.147 1.00 92.50 152 ALA A C 1
ATOM 1195 O O . ALA A 1 152 ? 21.391 -10.775 -4.649 1.00 92.50 152 ALA A O 1
ATOM 1196 N N . LEU A 1 153 ? 19.316 -9.939 -4.878 1.00 89.31 153 LEU A N 1
ATOM 1197 C CA . LEU A 1 153 ? 19.410 -9.717 -6.322 1.00 89.31 153 LEU A CA 1
ATOM 1198 C C . LEU A 1 153 ? 20.460 -8.655 -6.672 1.00 89.31 153 LEU A C 1
ATOM 1200 O O . LEU A 1 153 ? 21.222 -8.843 -7.619 1.00 89.31 153 LEU A O 1
ATOM 1204 N N . GLY A 1 154 ? 20.552 -7.579 -5.886 1.00 90.12 154 GLY A N 1
ATOM 1205 C CA . GLY A 1 154 ? 21.559 -6.534 -6.076 1.00 90.12 154 GLY A CA 1
ATOM 1206 C C . GLY A 1 154 ? 22.994 -7.067 -6.013 1.00 90.12 154 GLY A C 1
ATOM 1207 O O . GLY A 1 154 ? 23.804 -6.740 -6.877 1.00 90.12 154 GLY A O 1
ATOM 120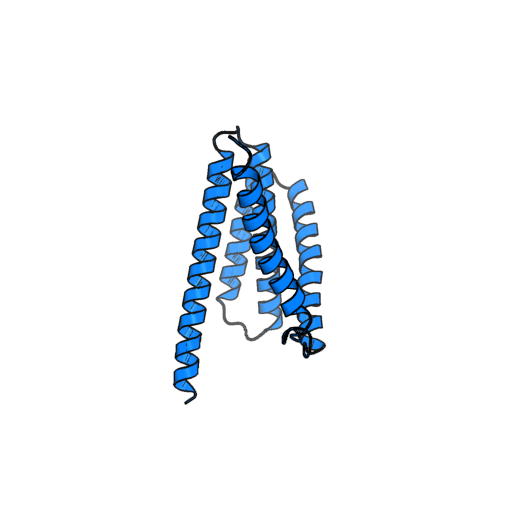8 N N . GLN A 1 155 ? 23.294 -7.946 -5.049 1.00 86.38 155 GLN A N 1
ATOM 1209 C CA . GLN A 1 155 ? 24.624 -8.561 -4.914 1.00 86.38 155 GLN A CA 1
ATOM 1210 C C . GLN A 1 155 ? 24.970 -9.488 -6.093 1.00 86.38 155 GLN A C 1
ATOM 1212 O O . GLN A 1 155 ? 26.116 -9.521 -6.547 1.00 86.38 155 GLN A O 1
ATOM 1217 N N . LEU A 1 156 ? 23.981 -10.219 -6.620 1.00 82.00 156 LEU A N 1
ATOM 1218 C CA . LEU A 1 156 ? 24.152 -11.066 -7.807 1.00 82.00 156 LEU A CA 1
ATOM 1219 C C . LEU A 1 156 ? 24.398 -10.227 -9.068 1.00 82.00 156 LEU A C 1
ATOM 1221 O O . LEU A 1 156 ? 25.253 -10.579 -9.879 1.00 82.00 156 LEU A O 1
ATOM 1225 N N . GLY A 1 157 ? 23.699 -9.098 -9.208 1.00 77.50 157 GLY A N 1
ATOM 1226 C CA . GLY A 1 157 ? 23.886 -8.165 -10.319 1.00 77.50 157 GLY A CA 1
ATOM 1227 C C . GLY A 1 157 ? 25.291 -7.561 -10.356 1.00 77.50 157 GLY A C 1
ATOM 1228 O O . GLY A 1 157 ? 25.903 -7.499 -11.418 1.00 77.50 157 GLY A O 1
ATOM 1229 N N . THR A 1 158 ? 25.855 -7.189 -9.204 1.00 67.19 158 THR A N 1
ATOM 1230 C CA . THR A 1 158 ? 27.220 -6.642 -9.142 1.00 67.19 158 THR A CA 1
ATOM 1231 C C . THR A 1 158 ? 28.307 -7.676 -9.429 1.00 67.19 158 THR A C 1
ATOM 1233 O O . THR A 1 158 ? 29.359 -7.308 -9.937 1.00 67.19 158 THR A O 1
ATOM 1236 N N . HIS A 1 159 ? 28.065 -8.964 -9.164 1.00 62.84 159 HIS A N 1
ATOM 1237 C CA . HIS A 1 159 ? 29.030 -10.031 -9.457 1.00 62.84 159 HIS A CA 1
ATOM 1238 C C . HIS A 1 159 ? 29.048 -10.450 -10.943 1.00 62.84 159 HIS A C 1
ATOM 1240 O O . HIS A 1 159 ? 29.965 -11.147 -11.366 1.00 62.84 159 HIS A O 1
ATOM 1246 N N . TYR A 1 160 ? 28.045 -10.045 -11.731 1.00 58.12 160 TYR A N 1
ATOM 1247 C CA . TYR A 1 160 ? 27.961 -10.305 -13.175 1.00 58.12 160 TYR A CA 1
ATOM 1248 C C . TYR A 1 160 ? 28.583 -9.181 -14.030 1.00 58.12 160 TYR A C 1
ATOM 1250 O O . TYR A 1 160 ? 28.802 -9.362 -15.224 1.00 58.12 160 TYR A O 1
ATOM 1258 N N . ILE A 1 161 ? 28.849 -8.010 -13.436 1.00 60.44 161 ILE A N 1
ATOM 1259 C CA . ILE A 1 161 ? 29.353 -6.810 -14.134 1.00 60.44 161 ILE A CA 1
ATOM 1260 C C . ILE A 1 161 ? 30.892 -6.662 -14.005 1.00 60.44 161 ILE A C 1
ATOM 1262 O O . ILE A 1 161 ? 31.473 -5.787 -14.647 1.00 60.44 161 ILE A O 1
ATOM 1266 N N . TYR A 1 162 ? 31.565 -7.543 -13.249 1.00 45.19 162 TYR A N 1
ATOM 1267 C CA . TYR A 1 162 ? 33.033 -7.664 -13.186 1.00 45.19 162 TYR A CA 1
ATOM 1268 C C . TYR A 1 162 ? 33.536 -8.951 -13.839 1.00 45.19 162 TYR A C 1
ATOM 1270 O O . TYR A 1 162 ? 32.897 -10.006 -13.625 1.00 45.19 162 TYR A O 1
#

Organism: Stegodyphus mimosarum (NCBI:txid407821)

Radius of gyration: 23.46 Å; chains: 1; bounding box: 55×32×75 Å

Sequence (162 aa):
MLTPLIAQGRLKSANTVNWFLNTSEKNDTSKEPCLSSMSQNEFIEILWTSSLDFPGFVMFILLVDYIDRKKLLCASFLIVSLFVFLLFIPTENVTAHIGFLFCAKTVIVSQFELLLLATAETYPTTERGIAIGVEVATFNAGFLAGFYIMQALGQLGTHYIY

Secondary structure (DSSP, 8-state):
---HHHHHHHHHHHHHHHHHHHHHHTTSSS--TTTS---HHHHHHHHHHHHHHHHHHHHHHHHHHHS-HHHHHHHHHHHHHHHHHHHTS--S-HHHHHHHHHHHHHHHHHHHHHHHHHHHHH--TTTHHHHHHHHHHHHHHHHHHHHHHHHHHHHHHHHH--

pLDDT: mean 77.41, std 14.84, range [41.91, 96.38]

InterPro domains:
  IPR036259 MFS transporter superfamily [G3DSA:1.20.1250.20] (13-162)
  IPR036259 MFS transporter superfamily [SSF103473] (54-156)